Protein AF-A0A543B0U0-F1 (afdb_monomer_lite)

Secondary structure (DSSP, 8-state):
----S--HHHHHHHHHHHHHHHHH---SSS--SB-TTT-PBPBTTB-HHHHHHHHHHHHTTTS--TTPPPPPTTTTSHHHHHHHHHHHHHHHHHHTSPPPPPPPTT--

Organism: NCBI:txid1496996

Foldseek 3Di:
DADDDDDPVLVVLLVVLVVLCVVFVPPDPPPDQADPLLRAGQDPQTALSNLLSLQSQCSNVPPDDPDHHHHDPCCPPPVSVVSPVSNVVSVVVVVPDPDPDDPDPVVD

Structure (mmCIF, N/CA/C/O backbone):
data_AF-A0A543B0U0-F1
#
_entry.id   AF-A0A543B0U0-F1
#
loop_
_atom_site.group_PDB
_atom_site.id
_atom_site.type_symbol
_atom_site.label_atom_id
_atom_site.label_alt_id
_atom_site.label_comp_id
_atom_site.label_asym_id
_atom_site.label_entity_id
_atom_site.label_seq_id
_atom_site.pdbx_PDB_ins_code
_atom_site.Cartn_x
_atom_site.Cartn_y
_atom_site.Cartn_z
_atom_site.occupancy
_atom_site.B_iso_or_equiv
_atom_site.auth_seq_id
_atom_site.auth_comp_id
_atom_site.auth_asym_id
_atom_site.auth_atom_id
_atom_site.pdbx_PDB_model_num
ATOM 1 N N . MET A 1 1 ? 4.277 11.276 -9.643 1.00 58.03 1 MET A N 1
ATOM 2 C CA . MET A 1 1 ? 5.046 10.855 -10.831 1.00 58.03 1 MET A CA 1
ATOM 3 C C . MET A 1 1 ? 4.593 9.469 -11.278 1.00 58.03 1 MET A C 1
ATOM 5 O O . MET A 1 1 ? 4.024 8.751 -10.458 1.00 58.03 1 MET A O 1
ATOM 9 N N . SER A 1 2 ? 4.741 9.126 -12.557 1.00 65.00 2 SER A N 1
ATOM 10 C CA . SER A 1 2 ? 4.557 7.755 -13.061 1.00 65.00 2 SER A CA 1
ATOM 11 C C . SER A 1 2 ? 5.913 7.244 -13.533 1.00 65.00 2 SER A C 1
ATOM 13 O O . SER A 1 2 ? 6.591 7.961 -14.262 1.00 65.00 2 SER A O 1
ATOM 15 N N . LYS A 1 3 ? 6.310 6.050 -13.093 1.00 69.19 3 LYS A N 1
ATOM 16 C CA . LYS A 1 3 ? 7.566 5.414 -13.491 1.00 69.19 3 LYS A CA 1
ATOM 17 C C . LYS A 1 3 ? 7.423 4.781 -14.875 1.00 69.19 3 LYS A C 1
ATOM 19 O O . LYS A 1 3 ? 6.364 4.247 -15.211 1.00 69.19 3 LYS A O 1
ATOM 24 N N . THR A 1 4 ? 8.491 4.872 -15.659 1.00 66.44 4 THR A N 1
ATOM 25 C CA . THR A 1 4 ? 8.602 4.332 -17.026 1.00 66.44 4 THR A CA 1
ATOM 26 C C . THR A 1 4 ? 9.631 3.209 -17.139 1.00 66.44 4 THR A C 1
ATOM 28 O O . THR A 1 4 ? 9.636 2.510 -18.142 1.00 66.44 4 THR A O 1
ATOM 31 N N . THR A 1 5 ? 10.451 3.001 -16.107 1.00 72.38 5 THR A N 1
ATOM 32 C CA . THR A 1 5 ? 11.508 1.981 -16.067 1.00 72.38 5 THR A CA 1
ATOM 33 C C . THR A 1 5 ? 11.404 1.196 -14.759 1.00 72.38 5 THR A C 1
ATOM 35 O O . THR A 1 5 ? 10.987 1.757 -13.742 1.00 72.38 5 THR A O 1
ATOM 38 N N . LEU A 1 6 ? 11.757 -0.092 -14.788 1.00 74.00 6 LEU A N 1
ATOM 39 C CA . LEU A 1 6 ? 11.813 -0.969 -13.615 1.00 74.00 6 LEU A CA 1
ATOM 40 C C . LEU A 1 6 ? 13.265 -1.190 -13.199 1.00 74.00 6 LEU A C 1
ATOM 42 O O . LEU A 1 6 ? 14.097 -1.539 -14.032 1.00 74.00 6 LEU A O 1
ATOM 46 N N . THR A 1 7 ? 13.553 -1.038 -11.911 1.00 80.69 7 THR A N 1
ATOM 47 C CA . THR A 1 7 ? 14.800 -1.522 -11.307 1.00 80.69 7 THR A CA 1
ATOM 48 C C . THR A 1 7 ? 14.586 -2.885 -10.639 1.00 80.69 7 THR A C 1
ATOM 50 O O . THR A 1 7 ? 13.450 -3.308 -10.410 1.00 80.69 7 THR A O 1
ATOM 53 N N . THR A 1 8 ? 15.668 -3.575 -10.273 1.00 75.94 8 THR A N 1
ATOM 54 C CA . THR A 1 8 ? 15.597 -4.837 -9.511 1.00 75.94 8 THR A CA 1
ATOM 55 C C . THR A 1 8 ? 14.873 -4.654 -8.173 1.00 75.94 8 THR A C 1
ATOM 57 O O . THR A 1 8 ? 14.024 -5.467 -7.803 1.00 75.94 8 THR A O 1
ATOM 60 N N . ASP A 1 9 ? 15.123 -3.537 -7.485 1.00 76.75 9 ASP A N 1
ATOM 61 C CA . ASP A 1 9 ? 14.418 -3.185 -6.251 1.00 76.75 9 ASP A CA 1
ATOM 62 C C . ASP A 1 9 ? 12.917 -2.979 -6.484 1.00 76.75 9 ASP A C 1
ATOM 64 O O . ASP A 1 9 ? 12.098 -3.379 -5.652 1.00 76.75 9 ASP A O 1
ATOM 68 N N . ASP A 1 10 ? 12.526 -2.405 -7.624 1.00 78.00 10 ASP A N 1
ATOM 69 C CA . ASP A 1 10 ? 11.117 -2.193 -7.955 1.00 78.00 10 ASP A CA 1
ATOM 70 C C . ASP A 1 10 ? 10.366 -3.520 -8.122 1.00 78.00 10 ASP A C 1
ATOM 72 O O . ASP A 1 10 ? 9.219 -3.628 -7.688 1.00 78.00 10 ASP A O 1
ATOM 76 N N . VAL A 1 11 ? 11.011 -4.570 -8.645 1.00 79.06 11 VAL A N 1
ATOM 77 C CA . VAL A 1 11 ? 10.404 -5.912 -8.746 1.00 79.06 11 VAL A CA 1
ATOM 78 C C . VAL A 1 11 ? 10.050 -6.466 -7.362 1.00 79.06 11 VAL A C 1
ATOM 80 O O . VAL A 1 11 ? 8.949 -6.997 -7.171 1.00 79.06 11 VAL A O 1
ATOM 83 N N . HIS A 1 12 ? 10.939 -6.308 -6.377 1.00 79.81 12 HIS A N 1
ATOM 84 C CA . HIS A 1 12 ? 10.675 -6.735 -4.999 1.00 79.81 12 HIS A CA 1
ATOM 85 C C . HIS A 1 12 ? 9.484 -5.991 -4.391 1.00 79.81 12 HIS A C 1
ATOM 87 O O . HIS A 1 12 ? 8.574 -6.616 -3.837 1.00 79.81 12 HIS A O 1
ATOM 93 N N . HIS A 1 13 ? 9.444 -4.669 -4.543 1.00 80.44 13 HIS A N 1
ATOM 94 C CA . HIS A 1 13 ? 8.363 -3.849 -4.004 1.00 80.44 13 HIS A CA 1
ATOM 95 C C . HIS A 1 13 ? 7.033 -4.059 -4.752 1.00 80.44 13 HIS A C 1
ATOM 97 O O . HIS A 1 13 ? 5.974 -3.998 -4.128 1.00 80.44 13 HIS A O 1
ATOM 103 N N . ILE A 1 14 ? 7.048 -4.380 -6.053 1.00 83.44 14 ILE A N 1
ATOM 104 C CA . ILE A 1 14 ? 5.845 -4.770 -6.812 1.00 83.44 14 ILE A CA 1
ATOM 105 C C . ILE A 1 14 ? 5.275 -6.083 -6.268 1.00 83.44 14 ILE A C 1
ATOM 107 O O . ILE A 1 14 ? 4.075 -6.163 -5.989 1.00 83.44 14 ILE A O 1
ATOM 111 N N . ARG A 1 15 ? 6.118 -7.106 -6.064 1.00 83.31 15 ARG A N 1
ATOM 112 C CA . ARG A 1 15 ? 5.692 -8.383 -5.460 1.00 83.31 15 ARG A CA 1
ATOM 113 C C . ARG A 1 15 ? 5.108 -8.165 -4.065 1.00 83.31 15 ARG A C 1
ATOM 115 O O . ARG A 1 15 ? 4.031 -8.684 -3.768 1.00 83.31 15 ARG A O 1
ATOM 122 N N . GLN A 1 16 ? 5.768 -7.348 -3.244 1.00 83.88 16 GLN A N 1
ATOM 123 C CA . GLN A 1 16 ? 5.284 -6.981 -1.913 1.00 83.88 16 GLN A CA 1
ATOM 124 C C . GLN A 1 16 ? 3.939 -6.241 -1.976 1.00 83.88 16 GLN A C 1
ATOM 126 O O . GLN A 1 16 ? 3.014 -6.588 -1.245 1.00 83.88 16 GLN A O 1
ATOM 131 N N . GLY A 1 17 ? 3.792 -5.265 -2.876 1.00 86.06 17 GLY A N 1
ATOM 132 C CA . GLY A 1 17 ? 2.550 -4.520 -3.077 1.00 86.06 17 GLY A CA 1
ATOM 133 C C . GLY A 1 17 ? 1.386 -5.417 -3.505 1.00 86.06 17 GLY A C 1
ATOM 134 O O . GLY A 1 17 ? 0.289 -5.312 -2.956 1.00 86.06 17 GLY A O 1
ATOM 135 N N . ASN A 1 18 ? 1.623 -6.353 -4.427 1.00 87.00 18 ASN A N 1
ATOM 136 C CA . ASN A 1 18 ? 0.615 -7.329 -4.844 1.00 87.00 18 ASN A CA 1
ATOM 137 C C . ASN A 1 18 ? 0.223 -8.273 -3.702 1.00 87.00 18 ASN A C 1
ATOM 139 O O . ASN A 1 18 ? -0.966 -8.522 -3.504 1.00 87.00 18 ASN A O 1
ATOM 143 N N . HIS A 1 19 ? 1.193 -8.748 -2.914 1.00 86.19 19 HIS A N 1
ATOM 144 C CA . HIS A 1 19 ? 0.920 -9.566 -1.734 1.00 86.19 19 HIS A CA 1
ATOM 145 C C . HIS A 1 19 ? 0.067 -8.809 -0.707 1.00 86.19 19 HIS A C 1
ATOM 147 O O . HIS A 1 19 ? -0.981 -9.307 -0.302 1.00 86.19 19 HIS A O 1
ATOM 153 N N . ILE A 1 20 ? 0.443 -7.572 -0.360 1.00 85.56 20 ILE A N 1
ATOM 154 C CA . ILE A 1 20 ? -0.337 -6.716 0.543 1.00 85.56 20 ILE A CA 1
ATOM 155 C C . ILE A 1 20 ? -1.751 -6.519 -0.004 1.00 85.56 20 ILE A C 1
ATOM 157 O O . ILE A 1 20 ? -2.722 -6.694 0.728 1.00 85.56 20 ILE A O 1
ATOM 161 N N . ARG A 1 21 ? -1.915 -6.203 -1.294 1.00 84.94 21 ARG A N 1
ATOM 162 C CA . ARG A 1 21 ? -3.255 -6.092 -1.881 1.00 84.94 21 ARG A CA 1
ATOM 163 C C . ARG A 1 21 ? -4.017 -7.403 -1.760 1.00 84.94 21 ARG A C 1
ATOM 165 O O . ARG A 1 21 ? -5.139 -7.355 -1.291 1.00 84.94 21 ARG A O 1
ATOM 172 N N . LYS A 1 22 ? -3.450 -8.564 -2.085 1.00 83.81 22 LYS A N 1
ATOM 173 C CA . LYS A 1 22 ? -4.151 -9.856 -1.969 1.00 83.81 22 LYS A CA 1
ATOM 174 C C . LYS A 1 22 ? -4.577 -10.167 -0.529 1.00 83.81 22 LYS A C 1
ATOM 176 O O . LYS A 1 22 ? -5.717 -10.564 -0.314 1.00 83.81 22 LYS A O 1
ATOM 181 N N . THR A 1 23 ? -3.699 -9.929 0.443 1.00 81.06 23 THR A N 1
ATOM 182 C CA . THR A 1 23 ? -3.954 -10.197 1.867 1.00 81.06 23 THR A CA 1
ATOM 183 C C . THR A 1 23 ? -4.955 -9.205 2.473 1.00 81.06 23 THR A C 1
ATOM 185 O O . THR A 1 23 ? -5.749 -9.574 3.334 1.00 81.06 23 THR A O 1
ATOM 188 N N . HIS A 1 24 ? -4.971 -7.953 2.001 1.00 80.06 24 HIS A N 1
ATOM 189 C CA . HIS A 1 24 ? -5.785 -6.872 2.572 1.00 80.06 24 HIS A CA 1
ATOM 190 C C . HIS A 1 24 ? -7.020 -6.481 1.737 1.00 80.06 24 HIS A C 1
ATOM 192 O O . HIS A 1 24 ? -7.876 -5.745 2.224 1.00 80.06 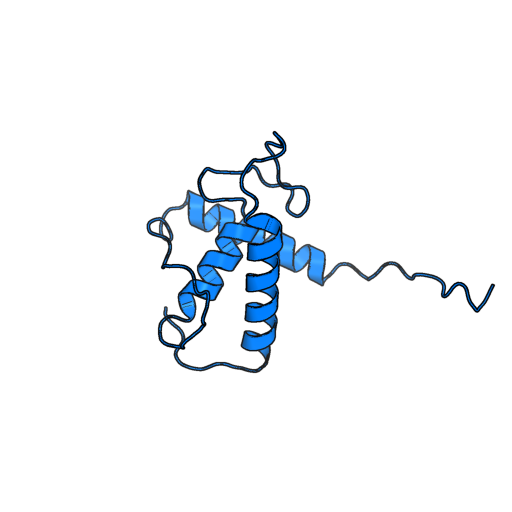24 HIS A O 1
ATOM 198 N N . ARG A 1 25 ? -7.137 -6.958 0.491 1.00 73.38 25 ARG A N 1
ATOM 199 C CA . ARG A 1 25 ? -8.312 -6.800 -0.389 1.00 73.38 25 ARG A CA 1
ATOM 200 C C . ARG A 1 25 ? -9.587 -7.462 0.134 1.00 73.38 25 ARG A C 1
ATOM 202 O O . ARG A 1 25 ? -10.636 -6.978 -0.285 1.00 73.38 25 ARG A O 1
ATOM 209 N N . PRO A 1 26 ? -9.574 -8.496 1.005 1.00 67.31 26 PRO A N 1
ATOM 210 C CA . PRO A 1 26 ? -10.780 -8.989 1.664 1.00 67.31 26 PRO A CA 1
ATOM 211 C C . PRO A 1 26 ? -11.382 -7.898 2.563 1.00 67.31 26 PRO A C 1
ATOM 213 O O . PRO A 1 26 ? -11.218 -7.871 3.782 1.00 67.31 26 PRO A O 1
ATOM 216 N N . ILE A 1 27 ? -12.068 -6.944 1.941 1.00 62.00 27 ILE A N 1
ATOM 217 C CA . ILE A 1 27 ? -12.776 -5.872 2.609 1.00 62.00 27 ILE A CA 1
ATOM 218 C C . ILE A 1 27 ? -13.927 -6.541 3.358 1.00 62.00 27 ILE A C 1
ATOM 220 O O . ILE A 1 27 ? -14.892 -7.015 2.774 1.00 62.00 27 ILE A O 1
ATOM 224 N N . ARG A 1 28 ? -13.820 -6.524 4.689 1.00 57.06 28 ARG A N 1
ATOM 225 C CA . ARG A 1 28 ? -14.973 -6.489 5.596 1.00 57.06 28 ARG A CA 1
ATOM 226 C C . ARG A 1 28 ? -15.844 -7.752 5.686 1.00 57.06 28 ARG A C 1
ATOM 228 O O . ARG A 1 28 ? -16.997 -7.626 6.068 1.00 57.06 28 ARG A O 1
ATOM 235 N N . HIS A 1 29 ? -15.324 -8.961 5.469 1.00 46.34 29 HIS A N 1
ATOM 236 C CA . HIS A 1 29 ? -16.138 -10.165 5.736 1.00 46.34 29 HIS A CA 1
ATOM 237 C C . HIS A 1 29 ? -16.124 -10.649 7.197 1.00 46.34 29 HIS A C 1
ATOM 239 O O . HIS A 1 29 ? -16.947 -11.477 7.562 1.00 46.34 29 HIS A O 1
ATOM 245 N N . ARG A 1 30 ? -15.245 -10.128 8.071 1.00 52.84 30 ARG A N 1
ATOM 246 C CA . ARG A 1 30 ? -15.122 -10.614 9.467 1.00 52.84 30 ARG A 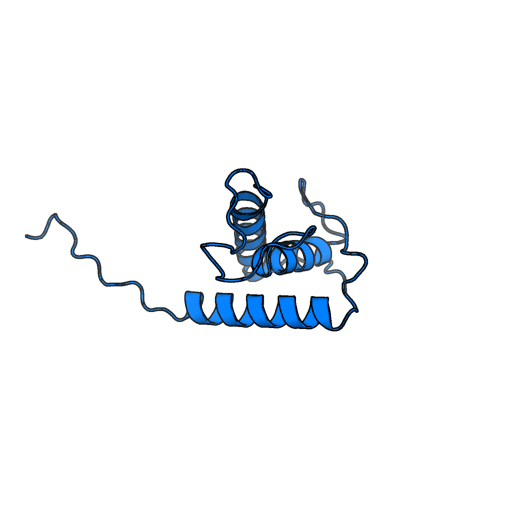CA 1
ATOM 247 C C . ARG A 1 30 ? -15.319 -9.564 10.568 1.00 52.84 30 ARG A C 1
ATOM 249 O O . ARG A 1 30 ? -14.700 -9.687 11.617 1.00 52.84 30 ARG A O 1
ATOM 256 N N . LEU A 1 31 ? -16.126 -8.515 10.361 1.00 53.97 31 LEU A N 1
ATOM 257 C CA . LEU A 1 31 ? -16.491 -7.506 11.393 1.00 53.97 31 LEU A CA 1
ATOM 258 C C . LEU A 1 31 ? -15.332 -6.714 12.051 1.00 53.97 31 LEU A C 1
ATOM 260 O O . LEU A 1 31 ? -15.579 -5.771 12.805 1.00 53.97 31 LEU A O 1
ATOM 264 N N . ARG A 1 32 ? -14.061 -7.027 11.771 1.00 62.81 32 ARG A N 1
ATOM 265 C CA . ARG A 1 32 ? -12.914 -6.353 12.391 1.00 62.81 32 ARG A CA 1
ATOM 266 C C . ARG A 1 32 ? -12.813 -4.914 11.890 1.00 62.81 32 ARG A C 1
ATOM 268 O O . ARG A 1 32 ? -12.624 -4.665 10.703 1.00 62.81 32 ARG A O 1
ATOM 275 N N . ARG A 1 33 ? -12.899 -3.953 12.816 1.00 74.50 33 ARG A N 1
ATOM 276 C CA . ARG A 1 33 ? -12.728 -2.511 12.541 1.00 74.50 33 ARG A CA 1
ATOM 277 C C . ARG A 1 33 ? -11.261 -2.123 12.295 1.00 74.50 33 ARG A C 1
ATOM 279 O O . ARG A 1 33 ? -11.002 -1.046 11.764 1.00 74.50 33 ARG A O 1
ATOM 286 N N . ILE A 1 34 ? -10.317 -2.995 12.659 1.00 78.00 34 ILE A N 1
ATOM 287 C CA . ILE A 1 34 ? -8.864 -2.776 12.616 1.00 78.00 34 ILE A CA 1
ATOM 288 C C . ILE A 1 34 ? -8.189 -3.899 11.811 1.00 78.00 34 ILE A C 1
ATOM 290 O O . ILE A 1 34 ? -8.607 -5.055 11.867 1.00 78.00 34 ILE A O 1
ATOM 294 N N . CYS A 1 35 ? -7.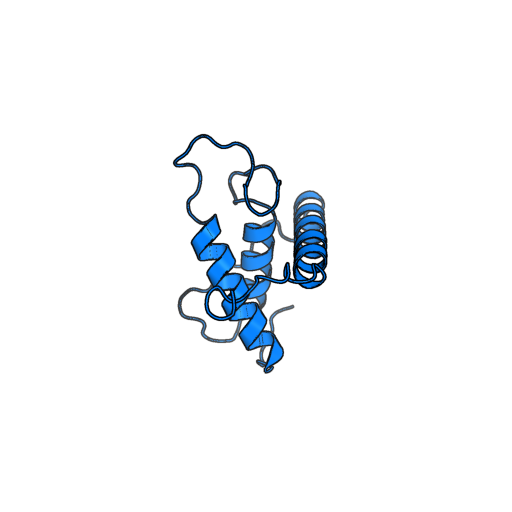167 -3.555 11.030 1.00 77.00 35 CYS A N 1
ATOM 295 C CA . CYS A 1 35 ? -6.330 -4.495 10.291 1.00 77.00 35 CYS A CA 1
ATOM 296 C C . CYS A 1 35 ? -5.345 -5.199 11.238 1.00 77.00 35 CYS A C 1
ATOM 298 O O . CYS A 1 35 ? -4.632 -4.524 11.974 1.00 77.00 35 CYS A O 1
ATOM 300 N N . SER A 1 36 ? -5.295 -6.534 11.209 1.00 74.38 36 SER A N 1
ATOM 301 C CA . SER A 1 36 ? -4.413 -7.340 12.071 1.00 74.38 36 SER A CA 1
ATOM 302 C C . SER A 1 36 ? -2.930 -7.199 11.740 1.00 74.38 36 SER A C 1
ATOM 304 O O . SER A 1 36 ? -2.107 -7.340 12.630 1.00 74.38 36 SER A O 1
ATOM 306 N N . GLU A 1 37 ? -2.603 -6.894 10.486 1.00 75.25 37 GLU A N 1
ATOM 307 C CA . GLU A 1 37 ? -1.220 -6.695 10.049 1.00 75.25 37 GLU A CA 1
ATOM 308 C C . GLU A 1 37 ? -0.711 -5.312 10.473 1.00 75.25 37 GLU A C 1
ATOM 310 O O . GLU A 1 37 ? 0.285 -5.183 11.171 1.00 75.25 37 GLU A O 1
ATOM 315 N N . CYS A 1 38 ? -1.436 -4.248 10.108 1.00 74.19 38 CYS A N 1
ATOM 316 C CA . CYS A 1 38 ? -0.929 -2.880 10.248 1.00 74.19 38 CYS A CA 1
ATOM 317 C C . CYS A 1 38 ? -1.508 -2.079 11.417 1.00 74.19 38 CYS A C 1
ATOM 319 O O . CYS A 1 38 ? -1.261 -0.875 11.512 1.00 74.19 38 CYS A O 1
ATOM 321 N N . GLY A 1 39 ? -2.375 -2.682 12.235 1.00 75.00 39 GLY A N 1
ATOM 322 C CA . GLY A 1 39 ? -3.032 -2.028 13.376 1.00 75.00 39 GLY A CA 1
ATOM 323 C C . GLY A 1 39 ? -3.923 -0.830 13.014 1.00 75.00 39 GLY A C 1
ATOM 324 O O . GLY A 1 39 ? -4.436 -0.140 13.891 1.00 75.00 39 GLY A O 1
ATOM 325 N N . SER A 1 40 ? -4.126 -0.547 11.723 1.00 77.75 40 SER A N 1
ATOM 326 C CA . SER A 1 40 ? -4.865 0.631 11.259 1.00 77.75 40 SER A CA 1
ATOM 327 C C . SER A 1 40 ? -6.340 0.317 11.041 1.00 77.75 40 SER A C 1
ATOM 329 O O . SER A 1 40 ? -6.696 -0.781 10.609 1.00 77.75 40 SER A O 1
ATOM 331 N N . ARG A 1 41 ? -7.213 1.303 11.279 1.00 77.75 41 ARG A N 1
ATOM 332 C CA . ARG A 1 41 ? -8.653 1.166 11.013 1.00 77.75 41 ARG A CA 1
ATOM 333 C C . ARG A 1 41 ? -8.927 0.930 9.526 1.00 77.75 41 ARG A C 1
ATOM 335 O O . ARG A 1 41 ? -8.344 1.596 8.668 1.00 77.75 41 ARG A O 1
ATOM 342 N N . TRP A 1 42 ? -9.859 0.026 9.236 1.00 76.44 42 TRP A N 1
ATOM 343 C CA . TRP A 1 42 ? -10.377 -0.169 7.883 1.00 76.44 42 TRP A CA 1
ATOM 344 C C . TRP A 1 42 ? -11.235 1.031 7.480 1.00 76.44 42 TRP A C 1
ATOM 346 O O . TRP A 1 42 ? -12.221 1.352 8.144 1.00 76.44 42 TRP A O 1
ATOM 356 N N . ARG A 1 43 ? -10.867 1.702 6.387 1.00 74.75 43 ARG A N 1
ATOM 357 C CA . ARG A 1 43 ? -11.713 2.705 5.725 1.00 74.75 43 ARG A CA 1
ATOM 358 C C . ARG A 1 43 ? -12.458 2.047 4.561 1.00 74.75 43 ARG A C 1
ATOM 360 O O . ARG A 1 43 ? -12.124 0.932 4.167 1.00 74.75 43 ARG A O 1
ATOM 367 N N . LY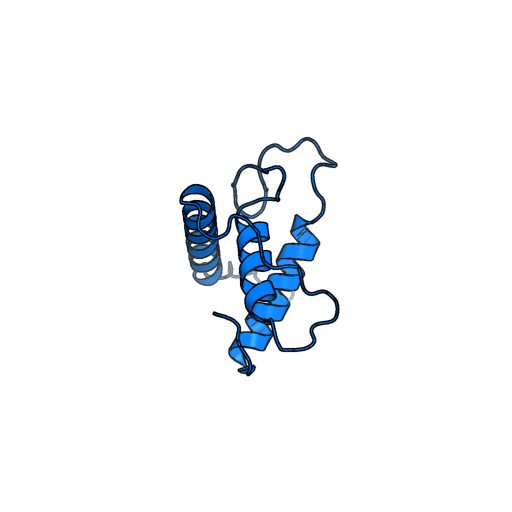S A 1 44 ? -13.430 2.755 3.967 1.00 71.75 44 LYS A N 1
ATOM 368 C CA . LYS A 1 44 ? -14.125 2.303 2.738 1.00 71.75 44 LYS A CA 1
ATOM 369 C C . LYS A 1 44 ? -13.145 1.908 1.620 1.00 71.75 44 LYS A C 1
ATOM 371 O O . LYS A 1 44 ? -13.449 1.047 0.812 1.00 71.75 44 LYS A O 1
ATOM 376 N N . THR A 1 45 ? -11.964 2.520 1.611 1.00 72.12 45 THR A N 1
ATOM 377 C CA . THR A 1 45 ? -10.895 2.326 0.627 1.00 72.12 45 THR A CA 1
ATOM 378 C C . THR A 1 45 ? -9.825 1.305 1.049 1.00 72.12 45 THR A C 1
ATOM 380 O O . THR A 1 45 ? -8.813 1.195 0.367 1.00 72.12 45 THR A O 1
ATOM 383 N N . GLY A 1 46 ? -9.994 0.599 2.174 1.00 78.88 46 GLY A N 1
ATOM 384 C CA . GLY A 1 46 ? -8.995 -0.318 2.746 1.00 78.88 46 GLY A CA 1
ATOM 385 C C . GLY A 1 46 ? -8.260 0.244 3.975 1.00 78.88 46 GLY A C 1
ATOM 386 O O . GLY A 1 46 ? -8.615 1.301 4.505 1.00 78.88 46 GLY A O 1
ATOM 387 N N . CYS A 1 47 ? -7.253 -0.481 4.472 1.00 84.50 47 CYS A N 1
ATOM 388 C CA . CYS A 1 47 ? -6.366 -0.023 5.550 1.00 84.50 47 CYS A CA 1
ATOM 389 C C . CYS A 1 47 ? -5.134 0.729 5.002 1.00 84.50 47 CYS A C 1
ATOM 391 O O . CYS A 1 47 ? -4.926 0.797 3.791 1.00 84.50 47 CYS A O 1
ATOM 393 N N . ALA A 1 48 ? -4.296 1.280 5.887 1.00 86.31 48 ALA A N 1
ATOM 394 C CA . ALA A 1 48 ? -3.123 2.073 5.505 1.00 86.31 48 ALA A CA 1
ATOM 395 C C . ALA A 1 48 ? -2.159 1.325 4.560 1.00 86.31 48 ALA A C 1
ATOM 397 O O . ALA A 1 48 ? -1.766 1.880 3.535 1.00 86.31 48 ALA A O 1
ATOM 398 N N . LEU A 1 49 ? -1.835 0.054 4.841 1.00 86.81 49 LEU A N 1
ATOM 399 C CA . LEU A 1 49 ? -0.971 -0.751 3.962 1.00 86.81 49 LEU A CA 1
ATOM 400 C C . LEU A 1 49 ? -1.597 -1.003 2.590 1.00 86.81 49 LEU A C 1
ATOM 402 O O . LEU A 1 49 ? -0.904 -0.933 1.578 1.00 86.81 49 LEU A O 1
ATOM 406 N N . TYR A 1 50 ? -2.908 -1.245 2.542 1.00 86.88 50 TYR A N 1
ATOM 407 C CA . TYR A 1 50 ? -3.615 -1.420 1.277 1.00 86.88 50 TYR A CA 1
ATOM 408 C C . TYR A 1 50 ? -3.544 -0.150 0.419 1.00 86.88 50 TYR A C 1
ATOM 410 O O . TYR A 1 50 ? -3.287 -0.227 -0.784 1.00 86.88 50 TYR A O 1
ATOM 418 N N . LEU A 1 51 ? -3.724 1.022 1.038 1.00 87.06 51 LEU A N 1
ATOM 419 C CA . LEU A 1 51 ? -3.597 2.311 0.358 1.00 87.06 51 LEU A CA 1
ATOM 420 C C . LEU A 1 51 ? -2.178 2.543 -0.160 1.00 87.06 51 LEU A C 1
ATOM 422 O O . LEU A 1 51 ? -2.021 2.946 -1.306 1.00 87.06 51 LEU A O 1
ATOM 426 N N . TRP A 1 52 ? -1.157 2.229 0.639 1.00 88.69 52 TRP A N 1
ATOM 427 C CA . TRP A 1 52 ? 0.239 2.323 0.211 1.00 88.69 52 TRP A CA 1
ATOM 428 C C . TRP A 1 52 ? 0.549 1.417 -0.980 1.00 88.69 52 TRP A C 1
ATOM 430 O O . TRP A 1 52 ? 1.103 1.880 -1.974 1.00 88.69 52 TRP A O 1
ATOM 440 N N . ALA A 1 53 ? 0.131 0.151 -0.925 1.00 88.56 53 ALA A N 1
ATOM 441 C CA . ALA A 1 53 ? 0.355 -0.794 -2.014 1.00 88.56 53 ALA A CA 1
ATOM 442 C C . ALA A 1 53 ? -0.381 -0.369 -3.293 1.00 88.56 53 ALA A C 1
ATOM 444 O O . ALA A 1 53 ? 0.153 -0.481 -4.395 1.00 88.56 53 ALA A O 1
ATOM 445 N N . THR A 1 54 ? -1.594 0.165 -3.142 1.00 87.75 54 THR A N 1
ATOM 446 C CA . THR A 1 54 ? -2.372 0.726 -4.250 1.00 87.75 54 THR A CA 1
ATOM 447 C C . THR A 1 54 ? -1.667 1.937 -4.861 1.00 87.75 54 THR A C 1
ATOM 449 O O . THR A 1 54 ? -1.526 2.002 -6.081 1.00 87.75 54 THR A O 1
ATOM 452 N N . ASP A 1 55 ? -1.174 2.865 -4.034 1.00 87.81 55 ASP A N 1
ATOM 453 C CA . ASP A 1 55 ? -0.436 4.041 -4.497 1.00 87.81 55 ASP A CA 1
ATOM 454 C C . ASP A 1 55 ? 0.821 3.638 -5.266 1.00 87.81 55 ASP A C 1
ATOM 456 O O . ASP A 1 55 ? 0.978 4.030 -6.422 1.00 87.81 55 ASP A O 1
ATOM 460 N N . TYR A 1 56 ? 1.655 2.785 -4.664 1.00 87.00 56 TYR A N 1
ATOM 461 C CA . TYR A 1 56 ? 2.918 2.333 -5.235 1.00 87.00 56 TYR A CA 1
ATOM 462 C C . TYR A 1 56 ? 2.713 1.654 -6.593 1.00 87.00 56 TYR A C 1
ATOM 464 O O . TYR A 1 56 ? 3.310 2.061 -7.588 1.00 87.00 56 TYR A O 1
ATOM 472 N N . LEU A 1 57 ? 1.796 0.684 -6.678 1.00 86.31 57 LEU A N 1
ATOM 473 C CA . LEU A 1 57 ? 1.499 -0.005 -7.936 1.00 86.31 57 LEU A CA 1
ATOM 474 C C . LEU A 1 57 ? 0.907 0.942 -8.989 1.00 86.31 57 LEU A C 1
ATOM 476 O O . LEU A 1 57 ? 1.203 0.806 -10.175 1.00 86.31 57 LEU A O 1
ATOM 480 N N . SER A 1 58 ? 0.122 1.946 -8.581 1.00 84.75 58 SER A N 1
ATOM 481 C CA . SER A 1 58 ? -0.440 2.929 -9.515 1.00 84.75 58 SER A CA 1
ATOM 482 C C . SER A 1 58 ? 0.626 3.801 -10.196 1.00 84.75 58 SER A C 1
ATOM 484 O O . SER A 1 58 ? 0.394 4.294 -11.308 1.00 84.75 58 SER A O 1
ATOM 486 N N . GLN A 1 59 ? 1.807 3.969 -9.581 1.00 82.62 59 GLN A N 1
ATOM 487 C CA . GLN A 1 59 ? 2.927 4.718 -10.163 1.00 82.62 59 GLN A CA 1
ATOM 488 C C . GLN A 1 59 ? 3.477 4.035 -11.418 1.00 82.62 59 GLN A C 1
ATOM 490 O O . GLN A 1 59 ? 3.961 4.726 -12.310 1.00 82.62 59 GLN A O 1
ATOM 495 N N . TYR A 1 60 ? 3.297 2.722 -11.551 1.00 78.06 60 TYR A N 1
ATOM 496 C CA . TYR A 1 60 ? 3.660 1.959 -12.745 1.00 78.06 60 TYR A CA 1
ATOM 497 C C . TYR A 1 60 ? 2.587 2.016 -13.841 1.00 78.06 60 TYR A C 1
ATOM 499 O O . TYR A 1 60 ? 2.646 1.260 -14.797 1.00 78.06 60 TYR A O 1
ATOM 507 N N . SER A 1 61 ? 1.655 2.982 -13.774 1.00 65.94 61 SER A N 1
ATOM 508 C CA . SER A 1 61 ? 1.519 3.934 -14.894 1.00 65.94 61 SER A CA 1
ATOM 509 C C . SER A 1 61 ? 1.526 3.382 -16.309 1.00 65.94 61 SER A C 1
ATOM 511 O O . SER A 1 61 ? 0.515 3.164 -16.976 1.00 65.94 61 SER A O 1
ATOM 513 N N . ARG A 1 62 ? 2.750 3.394 -16.789 1.00 63.91 62 ARG A N 1
ATOM 514 C CA . ARG A 1 62 ? 3.118 3.352 -18.185 1.00 63.91 62 ARG A CA 1
ATOM 515 C C . ARG A 1 62 ? 3.778 2.013 -18.511 1.00 63.91 62 ARG A C 1
ATOM 517 O O . ARG A 1 62 ? 4.252 1.833 -19.618 1.00 63.91 62 ARG A O 1
ATOM 524 N N . ILE A 1 63 ? 3.810 1.103 -17.535 1.00 67.06 63 ILE A N 1
ATOM 525 C CA . ILE A 1 63 ? 4.356 -0.243 -17.627 1.00 67.06 63 ILE A CA 1
ATOM 526 C C . ILE A 1 63 ? 3.176 -1.204 -17.484 1.00 67.06 63 ILE A C 1
ATOM 528 O O . ILE A 1 63 ? 2.342 -1.050 -16.587 1.00 67.06 63 ILE A O 1
ATOM 532 N N . VAL A 1 64 ? 3.072 -2.172 -18.390 1.00 60.25 64 VAL A N 1
ATOM 533 C CA . VAL A 1 64 ? 1.976 -3.144 -18.377 1.00 60.25 64 VAL A CA 1
ATOM 534 C C . VAL A 1 64 ? 2.149 -4.067 -17.169 1.00 60.25 64 VAL A C 1
ATOM 536 O O . VAL A 1 64 ? 3.051 -4.897 -17.123 1.00 60.25 64 VAL A O 1
ATOM 539 N N . LEU A 1 65 ? 1.278 -3.902 -16.173 1.00 64.62 65 LEU A N 1
ATOM 540 C CA . LEU A 1 65 ? 1.118 -4.811 -15.040 1.00 64.62 65 LEU A CA 1
ATOM 541 C C . LEU A 1 65 ? -0.316 -5.371 -15.096 1.00 64.62 65 LEU A C 1
ATOM 543 O O . LEU A 1 65 ? -1.254 -4.573 -15.036 1.00 64.62 65 LEU A O 1
ATOM 547 N N . PRO A 1 66 ? -0.513 -6.700 -15.191 1.00 62.12 66 PRO A N 1
ATOM 548 C CA . PRO A 1 66 ? -1.814 -7.306 -15.510 1.00 62.12 66 PRO A CA 1
ATOM 549 C C . PRO A 1 66 ? -2.918 -7.127 -14.445 1.00 62.12 66 PRO A C 1
ATOM 551 O O . PRO A 1 66 ? -4.079 -7.371 -14.742 1.00 62.12 66 PRO A O 1
ATOM 554 N N . ASP A 1 67 ? -2.600 -6.662 -13.230 1.00 67.44 67 ASP A N 1
ATOM 555 C CA . ASP A 1 67 ? -3.580 -6.381 -12.155 1.00 67.44 67 ASP A CA 1
ATOM 556 C C . ASP A 1 67 ? -3.281 -5.039 -11.456 1.00 67.44 67 ASP A C 1
ATOM 558 O O . ASP A 1 67 ? -3.266 -4.904 -10.224 1.00 67.44 67 ASP A O 1
ATOM 562 N N . ARG A 1 68 ? -2.939 -4.017 -12.248 1.00 70.81 68 ARG A N 1
ATOM 563 C CA . ARG A 1 68 ? -2.601 -2.704 -11.698 1.00 70.81 68 ARG A CA 1
ATOM 564 C C . ARG A 1 68 ? -3.854 -1.957 -11.233 1.00 70.81 68 ARG A C 1
ATOM 566 O O . ARG A 1 68 ? -4.798 -1.823 -12.007 1.00 70.81 68 ARG A O 1
ATOM 573 N N . PRO A 1 69 ? -3.858 -1.371 -10.024 1.00 79.56 69 PRO A N 1
ATOM 574 C CA . PRO A 1 69 ? -4.950 -0.503 -9.629 1.00 79.56 69 PRO A CA 1
ATOM 575 C C . PRO A 1 69 ? -4.905 0.840 -10.368 1.00 79.56 69 PRO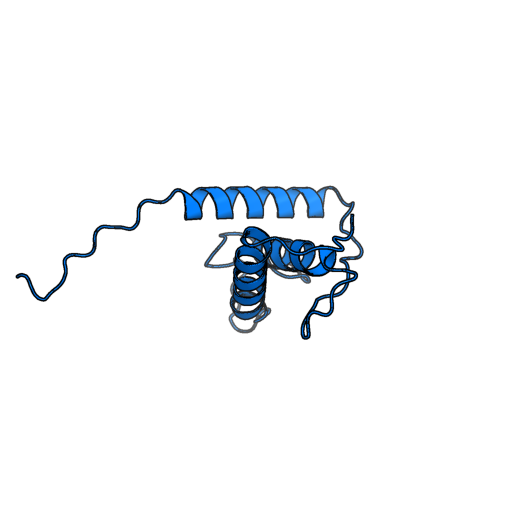 A C 1
ATOM 577 O O . PRO A 1 69 ? -3.838 1.365 -10.729 1.00 79.56 69 PRO A O 1
ATOM 580 N N . GLU A 1 70 ? -6.088 1.430 -10.525 1.00 81.81 70 GLU A N 1
ATOM 581 C CA . GLU A 1 70 ? -6.232 2.823 -10.929 1.00 81.81 70 GLU A CA 1
ATOM 582 C C . GLU A 1 70 ? -5.559 3.771 -9.936 1.00 81.81 70 GLU A C 1
ATOM 584 O O . GLU A 1 70 ? -5.343 3.466 -8.758 1.00 81.81 70 GLU A O 1
ATOM 589 N N . ARG A 1 71 ? -5.230 4.966 -10.427 1.00 80.38 71 ARG A N 1
ATOM 590 C CA . ARG A 1 71 ? -4.618 5.999 -9.602 1.00 80.38 71 ARG A CA 1
ATOM 591 C C . ARG A 1 71 ? -5.638 6.521 -8.577 1.00 80.38 71 ARG A C 1
ATOM 593 O O . ARG A 1 71 ? -6.703 6.981 -8.984 1.00 80.38 71 ARG A O 1
ATOM 600 N N . PRO A 1 72 ? -5.334 6.521 -7.266 1.00 82.31 72 PRO A N 1
ATOM 601 C CA . PRO A 1 72 ? -6.302 6.949 -6.257 1.00 82.31 72 PRO A CA 1
ATOM 602 C C . PRO A 1 72 ? -6.697 8.425 -6.407 1.00 82.31 72 PRO A C 1
ATOM 604 O O . PRO A 1 72 ? -5.836 9.308 -6.421 1.00 82.31 72 PRO A O 1
ATOM 607 N N . ARG A 1 73 ? -8.009 8.702 -6.467 1.00 81.94 73 ARG A N 1
ATOM 608 C CA . ARG A 1 73 ? -8.561 10.059 -6.677 1.00 81.94 73 ARG A CA 1
ATOM 609 C C . ARG A 1 73 ? -8.148 11.059 -5.588 1.00 81.94 73 ARG A C 1
ATOM 611 O O . ARG A 1 73 ? -7.879 12.216 -5.879 1.00 81.94 73 ARG A O 1
ATOM 618 N N . HIS A 1 74 ? -8.032 10.611 -4.338 1.00 80.50 74 HIS A N 1
ATOM 619 C CA . HIS A 1 74 ? -7.772 11.474 -3.175 1.00 80.50 74 HIS A CA 1
ATOM 620 C C . HIS A 1 74 ? -6.307 11.504 -2.723 1.00 80.50 74 HIS A C 1
ATOM 622 O O . HIS A 1 74 ? -6.023 11.863 -1.578 1.00 80.50 74 HIS A O 1
ATOM 628 N N . ARG A 1 75 ? -5.366 11.140 -3.602 1.00 80.00 75 ARG A N 1
ATOM 629 C CA . ARG A 1 75 ? -3.945 10.989 -3.243 1.00 80.00 75 ARG A CA 1
ATOM 630 C C . ARG A 1 75 ? -3.260 12.254 -2.707 1.00 80.00 75 ARG A C 1
ATOM 632 O O . ARG A 1 75 ? -2.229 12.161 -2.055 1.00 80.00 75 ARG A O 1
ATOM 639 N N . HIS A 1 76 ? -3.832 13.424 -2.986 1.00 82.31 76 HIS A N 1
ATOM 640 C CA . HIS A 1 76 ? -3.318 14.727 -2.551 1.00 82.31 76 HIS A CA 1
ATOM 641 C C . HIS A 1 76 ? -3.911 15.205 -1.219 1.00 82.31 76 HIS A C 1
ATOM 643 O O . HIS A 1 76 ? -3.505 16.238 -0.701 1.00 82.31 76 HIS A O 1
ATOM 649 N N . THR A 1 77 ? -4.879 14.479 -0.654 1.00 86.94 77 THR A N 1
ATOM 650 C CA . THR A 1 77 ? -5.511 14.898 0.602 1.00 86.94 77 THR A CA 1
ATOM 651 C C . THR A 1 77 ? -4.581 14.652 1.798 1.00 86.94 77 THR A C 1
ATOM 653 O O . THR A 1 77 ? -3.910 13.614 1.843 1.00 86.94 77 THR A O 1
ATOM 656 N N . PRO A 1 78 ? -4.578 15.525 2.824 1.00 86.75 78 PRO A N 1
ATOM 657 C CA . PRO A 1 78 ? -3.756 15.329 4.023 1.00 86.75 78 PRO A CA 1
ATOM 658 C C . PRO A 1 78 ? -4.029 13.994 4.727 1.00 86.75 78 PRO A C 1
ATOM 660 O O . PRO A 1 78 ? -3.110 13.320 5.190 1.00 86.75 78 PRO A O 1
ATOM 663 N N . ALA A 1 79 ? -5.294 13.564 4.760 1.00 83.69 79 ALA A N 1
ATOM 664 C CA . ALA A 1 79 ? -5.687 12.284 5.343 1.00 83.69 79 ALA A CA 1
ATOM 665 C C . ALA A 1 79 ? -5.054 11.086 4.615 1.00 83.69 79 ALA A C 1
ATOM 667 O O . ALA A 1 79 ? -4.662 10.111 5.258 1.00 83.69 79 ALA A O 1
ATOM 668 N N . TYR A 1 80 ? -4.940 11.163 3.287 1.00 84.56 80 TYR A N 1
ATOM 669 C CA . TYR A 1 80 ? -4.303 10.132 2.476 1.00 84.56 80 TYR A CA 1
ATOM 670 C C . TYR A 1 80 ? -2.788 10.111 2.690 1.00 84.56 80 TYR A C 1
ATOM 672 O O . TYR A 1 80 ? -2.222 9.051 2.946 1.00 84.56 80 TYR A O 1
ATOM 680 N N . ILE A 1 81 ? -2.144 11.282 2.684 1.00 86.19 81 ILE A N 1
ATOM 681 C CA . ILE A 1 81 ? -0.705 11.416 2.956 1.00 86.19 81 ILE A CA 1
ATOM 682 C C . ILE A 1 81 ? -0.365 10.850 4.341 1.00 86.19 81 ILE A C 1
ATOM 684 O O . ILE A 1 81 ? 0.562 10.052 4.473 1.00 86.19 81 ILE A O 1
ATOM 688 N N . LYS A 1 82 ? -1.167 11.173 5.364 1.00 87.25 82 LYS A N 1
ATOM 689 C CA . LYS A 1 82 ? -1.007 10.626 6.719 1.00 87.25 82 LYS A CA 1
ATOM 690 C C . LYS A 1 82 ? -1.108 9.097 6.739 1.00 87.25 82 LYS A C 1
ATOM 692 O O . LYS A 1 82 ? -0.318 8.443 7.414 1.00 87.25 82 LYS A O 1
ATOM 697 N N . ALA A 1 83 ? -2.044 8.513 5.988 1.00 84.56 83 ALA A N 1
ATOM 698 C CA . ALA A 1 83 ? -2.166 7.059 5.881 1.00 84.56 83 ALA A CA 1
ATOM 699 C C . ALA A 1 83 ? -0.938 6.423 5.201 1.00 84.56 83 ALA A C 1
ATOM 701 O O . ALA A 1 83 ? -0.459 5.385 5.657 1.00 84.56 83 ALA A O 1
ATOM 702 N N . LEU A 1 84 ? -0.388 7.062 4.161 1.00 87.50 84 LEU A N 1
ATOM 703 C CA . LEU A 1 84 ? 0.844 6.608 3.509 1.00 87.50 84 LEU A CA 1
ATOM 704 C C . LEU A 1 84 ? 2.060 6.673 4.443 1.00 87.50 84 LEU A C 1
ATOM 706 O O . LEU A 1 84 ? 2.871 5.746 4.457 1.00 87.50 84 LEU A O 1
ATOM 710 N N . GLN A 1 85 ? 2.180 7.732 5.245 1.00 86.88 85 GLN A N 1
ATOM 711 C CA . GLN A 1 85 ? 3.243 7.859 6.245 1.00 86.88 85 GLN A CA 1
ATOM 712 C C . GLN A 1 85 ? 3.142 6.759 7.309 1.00 86.88 85 GLN A C 1
ATOM 714 O O . GLN A 1 85 ? 4.137 6.103 7.610 1.00 86.88 85 GLN A O 1
ATOM 719 N N . GLN A 1 86 ? 1.935 6.490 7.820 1.00 85.00 86 GLN A N 1
ATOM 720 C CA . GLN A 1 86 ? 1.690 5.393 8.765 1.00 85.00 86 GLN A CA 1
ATOM 721 C C . GLN A 1 86 ? 2.100 4.034 8.185 1.00 85.00 86 GLN A C 1
ATOM 723 O O . GLN A 1 86 ? 2.814 3.275 8.837 1.00 85.00 86 GLN A O 1
ATOM 728 N N . ALA A 1 87 ? 1.696 3.748 6.945 1.00 85.50 87 ALA A N 1
ATOM 729 C CA . ALA A 1 87 ? 2.075 2.528 6.241 1.00 85.50 87 ALA A CA 1
ATOM 730 C C . ALA A 1 87 ? 3.595 2.410 6.056 1.00 85.50 87 ALA A C 1
ATOM 732 O O . ALA A 1 87 ? 4.169 1.357 6.318 1.00 85.50 87 ALA A O 1
ATOM 733 N N . THR A 1 88 ? 4.257 3.498 5.660 1.00 84.56 88 THR A N 1
ATOM 734 C CA . THR A 1 88 ? 5.712 3.528 5.449 1.00 84.56 88 THR A CA 1
ATOM 735 C C . THR A 1 88 ? 6.465 3.259 6.750 1.00 84.56 88 THR A C 1
ATOM 737 O O . THR A 1 88 ? 7.402 2.461 6.766 1.00 84.56 88 THR A O 1
ATOM 740 N N . ASN A 1 89 ? 6.032 3.870 7.855 1.00 84.12 89 ASN A N 1
ATOM 741 C CA . ASN A 1 89 ? 6.618 3.634 9.173 1.00 84.12 89 ASN A CA 1
ATOM 742 C C . ASN A 1 89 ? 6.438 2.179 9.611 1.00 84.12 89 ASN A C 1
ATOM 744 O O . ASN A 1 89 ? 7.394 1.565 10.075 1.00 84.12 89 ASN A O 1
ATOM 748 N N . HIS A 1 90 ? 5.253 1.606 9.392 1.00 81.56 90 HIS A N 1
ATOM 749 C CA . HIS A 1 90 ? 4.998 0.198 9.679 1.00 81.56 90 HIS A CA 1
ATOM 750 C C . HIS A 1 90 ? 5.910 -0.730 8.861 1.00 81.56 90 HIS A C 1
ATOM 752 O O . HIS A 1 90 ? 6.572 -1.591 9.432 1.00 81.56 90 HIS A O 1
ATOM 758 N N . ILE A 1 91 ? 6.020 -0.514 7.544 1.00 77.06 91 ILE A N 1
ATOM 759 C CA . ILE A 1 91 ? 6.890 -1.316 6.668 1.00 77.06 91 ILE A CA 1
ATOM 760 C C . ILE A 1 91 ? 8.348 -1.239 7.141 1.00 77.06 91 ILE A C 1
ATOM 762 O O . ILE A 1 91 ? 9.013 -2.270 7.245 1.00 77.06 91 ILE A O 1
ATOM 766 N N . ARG A 1 92 ? 8.835 -0.041 7.496 1.00 78.94 92 ARG A N 1
ATOM 767 C CA . ARG A 1 92 ? 10.186 0.154 8.053 1.00 78.94 92 ARG A CA 1
ATOM 768 C C . ARG A 1 92 ? 10.385 -0.618 9.358 1.00 78.94 92 ARG A C 1
ATOM 770 O O . ARG A 1 92 ? 11.379 -1.322 9.493 1.00 78.94 92 ARG A O 1
ATOM 777 N N . GLN A 1 93 ? 9.431 -0.539 10.285 1.00 77.50 93 GLN A N 1
ATOM 778 C CA . GLN A 1 93 ? 9.484 -1.266 11.558 1.00 77.50 93 GLN A CA 1
ATOM 779 C C . GLN A 1 93 ? 9.486 -2.786 11.356 1.00 77.50 93 GLN A C 1
ATOM 781 O O . GLN A 1 93 ? 10.257 -3.485 12.005 1.00 77.50 93 GLN A O 1
ATOM 786 N N . THR A 1 94 ? 8.677 -3.308 10.430 1.00 71.81 94 THR A N 1
ATOM 787 C CA . THR A 1 94 ? 8.659 -4.748 10.121 1.00 71.81 94 THR A CA 1
ATOM 788 C C . THR A 1 94 ? 9.921 -5.221 9.404 1.00 71.81 94 THR A C 1
ATOM 790 O O . THR A 1 94 ? 10.382 -6.325 9.671 1.00 71.81 94 THR A O 1
ATOM 793 N N . ARG A 1 95 ? 10.511 -4.391 8.531 1.00 69.44 95 ARG A N 1
ATOM 794 C CA . ARG A 1 95 ? 11.752 -4.712 7.808 1.00 69.44 95 ARG A CA 1
ATOM 795 C C . ARG A 1 95 ? 12.966 -4.743 8.736 1.00 69.44 95 ARG A C 1
ATOM 797 O O . ARG A 1 95 ? 13.862 -5.548 8.523 1.00 69.44 95 ARG A O 1
ATOM 804 N N . ASN A 1 96 ? 12.964 -3.896 9.762 1.00 59.91 96 ASN A N 1
ATOM 805 C CA . ASN A 1 96 ? 14.032 -3.816 10.757 1.00 59.91 96 ASN A CA 1
ATOM 806 C C . ASN A 1 96 ? 13.821 -4.760 11.948 1.00 59.91 96 ASN A C 1
ATOM 808 O O . ASN A 1 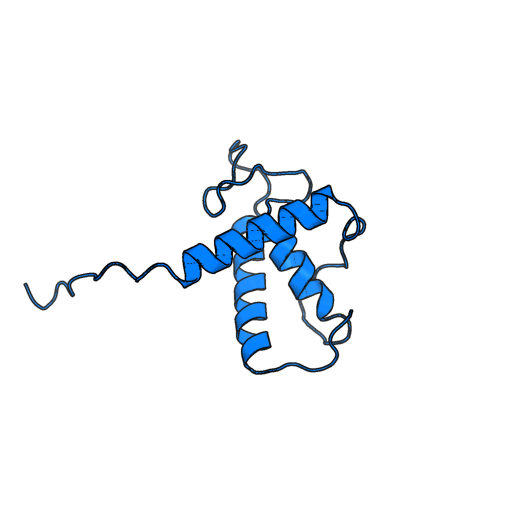96 ? 14.631 -4.755 12.873 1.00 59.91 96 ASN A O 1
ATOM 812 N N . ARG A 1 97 ? 12.743 -5.555 11.968 1.00 54.69 97 ARG A N 1
ATOM 813 C CA . ARG A 1 97 ? 12.541 -6.533 13.034 1.00 54.69 97 ARG A CA 1
ATOM 814 C C . ARG A 1 97 ? 13.504 -7.701 12.787 1.00 54.69 97 ARG A C 1
ATOM 816 O O . ARG A 1 97 ? 13.375 -8.347 11.744 1.00 54.69 97 ARG A O 1
ATOM 823 N N . PRO A 1 98 ? 14.453 -7.995 13.697 1.00 47.41 98 PRO A N 1
ATOM 824 C CA . PRO A 1 98 ? 15.245 -9.211 13.585 1.00 47.41 98 PRO A CA 1
ATOM 825 C C . PRO A 1 98 ? 14.273 -10.390 13.540 1.00 47.41 98 PRO A C 1
ATOM 827 O O . PRO A 1 98 ? 13.319 -10.442 14.326 1.00 47.41 98 PRO A O 1
ATOM 830 N N . ARG A 1 99 ? 14.462 -11.308 12.583 1.00 50.88 99 ARG A N 1
ATOM 831 C CA . ARG A 1 99 ? 13.717 -12.570 12.614 1.00 50.88 99 ARG A CA 1
ATOM 832 C C . ARG A 1 99 ? 13.980 -13.196 13.986 1.00 50.88 99 ARG A C 1
ATOM 834 O O . ARG A 1 99 ? 15.149 -13.292 14.357 1.00 50.88 99 ARG A O 1
ATOM 841 N N . PRO A 1 100 ? 12.943 -13.600 14.738 1.00 49.22 100 PRO A N 1
ATOM 842 C CA . PRO A 1 100 ? 13.158 -14.443 15.900 1.00 49.22 100 PRO A CA 1
ATOM 843 C C . PRO A 1 100 ? 13.984 -15.641 15.439 1.00 49.22 100 PRO A C 1
ATOM 845 O O . PRO A 1 100 ? 13.636 -16.265 14.433 1.00 49.22 100 PRO A O 1
ATOM 848 N N . TRP A 1 101 ? 15.093 -15.915 16.120 1.00 54.53 101 TRP A N 1
ATOM 849 C CA . TRP A 1 101 ? 15.822 -17.154 15.906 1.00 54.53 101 TRP A CA 1
ATOM 850 C C . TRP A 1 101 ? 14.843 -18.302 16.177 1.00 54.53 101 TRP A C 1
ATOM 852 O O . TRP A 1 101 ? 14.290 -18.401 17.272 1.00 54.53 101 TRP A O 1
ATOM 862 N N . GLN A 1 102 ? 14.544 -19.094 15.149 1.00 55.16 102 GLN A N 1
ATOM 863 C CA . GLN A 1 102 ? 13.809 -20.341 15.307 1.00 55.16 102 GLN A CA 1
ATOM 864 C C . GLN A 1 102 ? 14.861 -21.446 15.433 1.00 55.16 102 GLN A C 1
ATOM 866 O O . GLN A 1 102 ? 15.633 -21.605 14.484 1.00 55.16 102 GLN A O 1
ATOM 871 N N . PRO A 1 103 ? 14.930 -22.177 16.560 1.00 50.94 103 PRO A N 1
ATOM 872 C CA . PRO A 1 103 ? 15.730 -23.393 16.614 1.00 50.94 103 PRO A CA 1
ATOM 873 C C . PRO A 1 103 ? 15.249 -24.340 15.515 1.00 50.94 103 PRO A C 1
ATOM 875 O O . PRO A 1 103 ? 14.043 -24.545 15.357 1.00 50.94 103 PRO A O 1
ATOM 878 N N . ASP A 1 104 ? 16.181 -24.893 14.741 1.00 54.16 104 ASP A N 1
ATOM 879 C CA . ASP A 1 104 ? 15.872 -25.992 13.833 1.00 54.16 104 ASP A CA 1
ATOM 880 C C . ASP A 1 104 ? 15.544 -27.226 14.697 1.00 54.16 104 ASP A C 1
ATOM 882 O O . ASP A 1 104 ? 16.405 -27.662 15.466 1.00 54.16 104 ASP A O 1
ATOM 886 N N . PRO A 1 105 ? 14.325 -27.795 14.607 1.00 62.88 105 PRO A N 1
ATOM 887 C CA . PRO A 1 105 ? 13.914 -28.943 15.417 1.00 62.88 105 PRO A CA 1
ATOM 888 C C . PRO A 1 105 ? 14.718 -30.223 15.131 1.00 62.88 105 PRO A C 1
ATOM 890 O O . PRO A 1 105 ? 14.468 -31.249 15.750 1.00 62.88 105 PRO A O 1
ATOM 893 N N . ARG A 1 106 ? 15.660 -30.196 14.181 1.00 62.19 106 ARG A N 1
ATOM 894 C CA . ARG A 1 106 ? 16.560 -31.316 13.871 1.00 62.19 106 ARG A CA 1
ATOM 895 C C . ARG A 1 106 ? 17.835 -31.347 14.715 1.00 62.19 106 ARG A C 1
ATOM 897 O O . ARG A 1 106 ? 18.606 -32.290 14.578 1.00 62.19 106 ARG A O 1
ATOM 904 N N . PHE A 1 107 ? 18.079 -30.326 15.536 1.00 53.25 107 PHE A N 1
ATOM 905 C CA . PHE A 1 107 ? 19.280 -30.211 16.373 1.00 53.25 107 PHE A CA 1
ATOM 906 C C . PHE A 1 107 ? 18.972 -30.217 17.883 1.00 53.25 107 PHE A C 1
ATOM 908 O O . PHE A 1 107 ? 19.763 -29.697 18.670 1.00 53.25 107 PHE A O 1
ATOM 915 N N . THR A 1 108 ? 17.841 -30.802 18.289 1.00 51.56 108 THR A N 1
ATOM 916 C CA . THR A 1 108 ? 17.466 -31.053 19.695 1.00 51.56 108 THR A CA 1
ATOM 917 C C . THR A 1 108 ? 17.226 -32.526 19.941 1.00 51.56 108 THR A C 1
ATOM 919 O O . THR A 1 108 ? 16.488 -33.112 19.117 1.00 51.56 108 THR A O 1
#

Sequence (108 aa):
MSKTTLTTDDVHHIRQGNHIRKTHRPIRHRLRRICSECGSRWRKTGCALYLWATDYLSQYSRIVLPDRPERPRHRHTPAYIKALQQATNHIRQTRNRPRPWQPDPRFT

Radius of gyration: 16.06 Å; chains: 1; bounding box: 36×47×38 Å

pLDDT: mean 74.68, std 11.55, range [46.34, 88.69]